Protein AF-A0A9P1EJ70-F1 (afdb_monomer)

Structure (mmCIF, N/CA/C/O backbone):
data_AF-A0A9P1EJ70-F1
#
_entry.id   AF-A0A9P1EJ70-F1
#
loop_
_atom_site.group_PDB
_atom_site.id
_atom_site.type_symbol
_atom_site.label_atom_id
_atom_site.label_alt_id
_atom_site.label_comp_id
_atom_site.label_asym_id
_atom_site.label_entity_id
_atom_site.label_seq_id
_atom_site.pdbx_PDB_ins_code
_atom_site.Cartn_x
_atom_site.Cartn_y
_atom_site.Cartn_z
_atom_site.occupancy
_atom_site.B_iso_or_equiv
_atom_site.auth_seq_id
_atom_site.auth_comp_id
_atom_site.auth_asym_id
_atom_site.auth_atom_id
_atom_site.pdbx_PDB_model_num
ATOM 1 N N . MET A 1 1 ? -3.455 -2.667 4.086 1.00 88.31 1 MET A N 1
ATOM 2 C CA . MET A 1 1 ? -3.214 -3.167 2.701 1.00 88.31 1 MET A CA 1
ATOM 3 C C . MET A 1 1 ? -1.731 -3.450 2.489 1.00 88.31 1 MET A C 1
ATOM 5 O O . MET A 1 1 ? -0.917 -2.656 2.938 1.00 88.31 1 MET A O 1
ATOM 9 N N . TRP A 1 2 ? -1.378 -4.527 1.784 1.00 89.75 2 TRP A N 1
ATOM 10 C CA . TRP A 1 2 ? 0.010 -4.953 1.551 1.00 89.75 2 TRP A CA 1
ATOM 11 C C . TRP A 1 2 ? 0.294 -5.081 0.056 1.00 89.75 2 TRP A C 1
ATOM 13 O O . TRP A 1 2 ? -0.509 -5.662 -0.667 1.00 89.75 2 TRP A O 1
ATOM 23 N N . ASN A 1 3 ? 1.429 -4.559 -0.413 1.00 93.00 3 ASN A N 1
ATOM 24 C CA . ASN A 1 3 ? 1.834 -4.643 -1.817 1.00 93.00 3 ASN A CA 1
ATOM 25 C C . ASN A 1 3 ? 3.022 -5.604 -1.966 1.00 93.00 3 ASN A C 1
ATOM 27 O O . ASN A 1 3 ? 4.131 -5.280 -1.538 1.00 93.00 3 ASN A O 1
ATOM 31 N N . LEU A 1 4 ? 2.796 -6.763 -2.587 1.00 92.56 4 LEU A N 1
ATOM 32 C CA . LEU A 1 4 ? 3.858 -7.698 -2.948 1.00 92.56 4 LEU A CA 1
ATOM 33 C C . LEU A 1 4 ? 4.262 -7.498 -4.405 1.00 92.56 4 LEU A C 1
ATOM 35 O O . LEU A 1 4 ? 3.434 -7.565 -5.315 1.00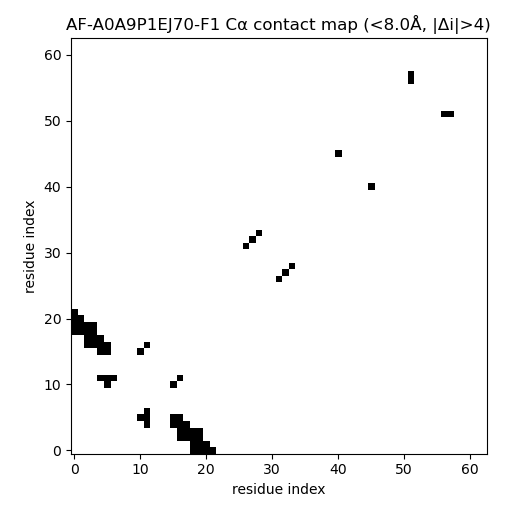 92.56 4 LEU A O 1
ATOM 39 N N . ARG A 1 5 ? 5.563 -7.288 -4.630 1.00 92.31 5 ARG A N 1
ATOM 40 C CA . ARG A 1 5 ? 6.146 -7.056 -5.960 1.00 92.31 5 ARG A CA 1
ATOM 41 C C . ARG A 1 5 ? 7.408 -7.875 -6.138 1.00 92.31 5 ARG A C 1
ATOM 43 O O . ARG A 1 5 ? 8.152 -8.097 -5.187 1.00 92.31 5 ARG A O 1
ATOM 50 N N . SER A 1 6 ? 7.675 -8.256 -7.382 1.00 91.25 6 SER A N 1
ATOM 51 C CA . SER A 1 6 ? 8.965 -8.822 -7.771 1.00 91.25 6 SER A CA 1
ATOM 52 C C . SER A 1 6 ? 10.102 -7.820 -7.524 1.00 91.25 6 SER A C 1
ATOM 54 O O . SER A 1 6 ? 9.997 -6.656 -7.911 1.00 91.25 6 SER A O 1
ATOM 56 N N . ALA A 1 7 ? 11.211 -8.288 -6.944 1.00 90.88 7 ALA A N 1
ATOM 57 C CA . ALA A 1 7 ? 12.444 -7.504 -6.802 1.00 90.88 7 ALA A CA 1
ATOM 58 C C . ALA A 1 7 ? 13.181 -7.305 -8.143 1.00 90.88 7 ALA A C 1
ATOM 60 O O . ALA A 1 7 ? 13.958 -6.367 -8.303 1.00 90.88 7 ALA A O 1
ATOM 61 N N . ILE A 1 8 ? 12.916 -8.166 -9.132 1.00 92.94 8 ILE A N 1
ATOM 62 C CA . ILE A 1 8 ? 13.431 -8.022 -10.498 1.00 92.94 8 ILE A CA 1
ATOM 63 C C . ILE A 1 8 ? 12.656 -6.896 -11.194 1.00 92.94 8 ILE A C 1
ATOM 65 O O . ILE A 1 8 ? 11.475 -7.057 -11.516 1.00 92.94 8 ILE A O 1
ATOM 69 N N . TRP A 1 9 ? 13.335 -5.776 -11.447 1.00 87.81 9 TRP A N 1
ATOM 70 C CA . TRP A 1 9 ? 12.754 -4.533 -11.969 1.00 87.81 9 TRP A CA 1
ATOM 71 C C . TRP A 1 9 ? 11.954 -4.670 -13.276 1.00 87.81 9 TRP A C 1
ATOM 73 O O . TRP A 1 9 ? 10.828 -4.172 -13.311 1.00 87.81 9 TRP A O 1
ATOM 83 N N . PRO A 1 10 ? 12.437 -5.366 -14.326 1.00 92.25 10 PRO A N 1
ATOM 84 C CA . PRO A 1 10 ? 11.681 -5.513 -15.575 1.00 92.25 10 PRO A CA 1
ATOM 85 C C . PRO A 1 10 ? 10.287 -6.131 -15.399 1.00 92.25 10 PRO A C 1
ATOM 87 O O . PRO A 1 10 ? 9.336 -5.740 -16.071 1.00 92.25 10 PRO A O 1
ATOM 90 N N . ARG A 1 11 ? 10.129 -7.056 -14.444 1.00 88.56 11 ARG A N 1
ATOM 91 C CA . ARG A 1 11 ? 8.851 -7.739 -14.182 1.00 88.56 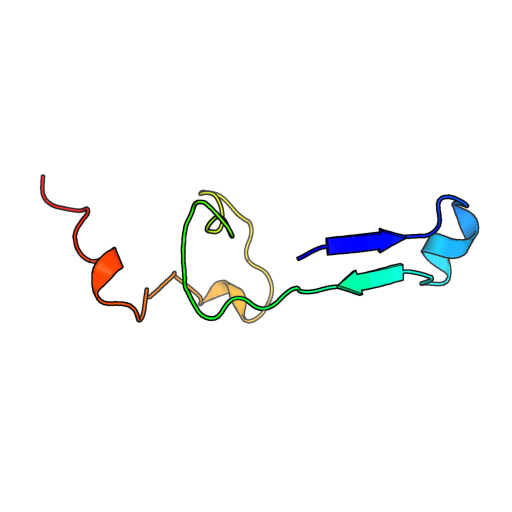11 ARG A CA 1
ATOM 92 C C . ARG A 1 11 ? 7.812 -6.828 -13.527 1.00 88.56 11 ARG A C 1
ATOM 94 O O . ARG A 1 11 ? 6.616 -7.086 -13.633 1.00 88.56 11 ARG A O 1
ATOM 101 N N . LYS A 1 12 ? 8.249 -5.735 -12.898 1.00 87.81 12 LYS A N 1
ATOM 102 C CA . LYS A 1 12 ? 7.356 -4.729 -12.316 1.00 87.81 12 LYS A CA 1
ATOM 103 C C . LYS A 1 12 ? 6.567 -3.989 -13.399 1.00 87.81 12 LYS A C 1
ATOM 105 O O . LYS A 1 12 ? 5.374 -3.772 -13.222 1.00 87.81 12 LYS A O 1
ATOM 110 N N . TYR A 1 13 ? 7.205 -3.669 -14.529 1.00 87.81 13 TYR A N 1
ATOM 111 C CA . TYR A 1 13 ? 6.544 -3.018 -15.669 1.00 87.81 13 TYR A CA 1
ATOM 112 C C . TYR A 1 13 ? 5.577 -3.947 -16.406 1.00 87.81 13 TYR A C 1
ATOM 114 O O . TYR A 1 13 ? 4.576 -3.485 -16.939 1.00 87.81 13 TYR A O 1
ATOM 122 N N . LEU A 1 14 ? 5.830 -5.257 -16.368 1.00 92.31 14 LEU A N 1
ATOM 123 C CA . LEU A 1 14 ? 4.907 -6.273 -16.881 1.00 92.31 14 LEU A CA 1
ATOM 124 C C . LEU A 1 14 ? 3.673 -6.476 -15.983 1.00 92.31 14 LEU A C 1
ATOM 126 O O . LEU A 1 14 ? 2.798 -7.264 -16.323 1.00 92.31 14 LEU A O 1
ATOM 130 N N . GLY A 1 15 ? 3.601 -5.798 -14.831 1.00 90.62 15 GLY A N 1
ATOM 131 C CA . GLY A 1 15 ? 2.469 -5.898 -13.913 1.00 90.62 15 GLY A CA 1
ATOM 132 C C . GLY A 1 15 ? 2.537 -7.084 -12.952 1.00 90.62 15 GLY A C 1
ATOM 133 O O . GLY A 1 15 ? 1.523 -7.428 -12.352 1.00 90.62 15 GLY A O 1
ATOM 134 N N . GLN A 1 16 ? 3.710 -7.701 -12.753 1.00 92.69 16 GLN A N 1
ATOM 135 C CA . GLN A 1 16 ? 3.882 -8.767 -11.762 1.00 92.69 16 GLN A CA 1
ATOM 136 C C . GLN A 1 16 ? 3.884 -8.191 -10.329 1.00 92.69 16 GLN A C 1
ATOM 138 O O . GLN A 1 16 ? 4.933 -8.016 -9.697 1.00 92.69 16 GLN A O 1
ATOM 143 N N . GLN A 1 17 ? 2.691 -7.871 -9.830 1.00 93.31 17 GLN A N 1
ATOM 144 C CA . GLN A 1 17 ? 2.421 -7.365 -8.486 1.00 93.31 17 GLN A CA 1
ATOM 145 C C . GLN A 1 17 ? 1.047 -7.837 -7.998 1.00 93.31 17 GLN A C 1
ATOM 147 O O . GLN A 1 17 ? 0.126 -8.005 -8.793 1.00 93.31 17 GLN A O 1
ATOM 152 N N . VAL A 1 18 ? 0.902 -8.025 -6.688 1.00 92.50 18 VAL A N 1
ATOM 153 C CA . VAL A 1 18 ? -0.368 -8.401 -6.057 1.00 92.50 18 VAL A CA 1
ATOM 154 C C . VAL A 1 18 ? -0.580 -7.590 -4.786 1.00 92.50 18 VAL A C 1
ATOM 156 O O . VAL A 1 18 ? 0.351 -7.343 -4.018 1.00 92.50 18 VAL A O 1
ATOM 159 N N . TYR A 1 19 ? -1.822 -7.167 -4.571 1.00 93.94 19 TYR A N 1
ATOM 160 C CA . TYR A 1 19 ? -2.238 -6.508 -3.342 1.00 93.94 19 TYR A CA 1
ATOM 161 C C . TYR A 1 19 ? -2.966 -7.503 -2.448 1.00 93.94 19 TYR A C 1
ATOM 163 O O . TYR A 1 19 ? -3.886 -8.182 -2.898 1.00 93.94 19 TYR A O 1
ATOM 171 N N . LEU A 1 20 ? -2.568 -7.568 -1.180 1.00 93.25 20 LEU A N 1
ATOM 172 C CA . LEU A 1 20 ? -3.213 -8.399 -0.170 1.00 93.25 20 LEU A CA 1
ATOM 173 C C . LEU A 1 20 ? -3.861 -7.529 0.907 1.00 93.25 20 LEU A C 1
ATOM 175 O O . LEU A 1 20 ? -3.292 -6.534 1.372 1.00 93.25 20 LEU A O 1
ATOM 179 N N . ARG A 1 21 ? -5.049 -7.947 1.344 1.00 88.62 21 ARG A N 1
ATOM 180 C CA . ARG A 1 21 ? -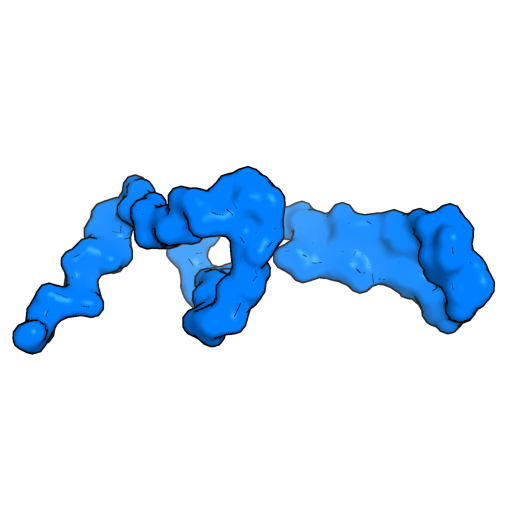5.747 -7.394 2.502 1.00 88.62 21 ARG A CA 1
ATOM 181 C C . ARG A 1 21 ? -6.013 -8.512 3.492 1.00 88.62 21 ARG A C 1
ATOM 183 O O . ARG A 1 21 ? -6.610 -9.519 3.127 1.00 88.62 21 ARG A O 1
ATOM 190 N N . VAL A 1 22 ? -5.608 -8.299 4.736 1.00 88.06 22 VAL A N 1
ATOM 191 C CA . VAL A 1 22 ? -6.087 -9.100 5.861 1.00 88.06 22 VAL A CA 1
ATOM 192 C C . VAL A 1 22 ? -7.309 -8.382 6.417 1.00 88.06 22 VAL A C 1
ATOM 194 O O . VAL A 1 22 ? -7.260 -7.172 6.629 1.00 88.06 22 VAL A O 1
ATOM 197 N N . TRP A 1 23 ? -8.415 -9.102 6.569 1.00 84.12 23 TRP A N 1
ATOM 198 C CA . TRP A 1 23 ? -9.648 -8.548 7.114 1.00 84.12 23 TRP A CA 1
ATOM 199 C C . TRP A 1 23 ? -9.648 -8.672 8.630 1.00 84.12 23 TRP A C 1
ATOM 201 O O . TRP A 1 23 ? -9.286 -9.718 9.165 1.00 84.12 23 TRP A O 1
ATOM 211 N N . ASN A 1 24 ? -10.081 -7.609 9.295 1.00 81.06 24 ASN A N 1
ATOM 212 C CA . ASN A 1 24 ? -10.359 -7.603 10.720 1.00 81.06 24 ASN A CA 1
ATOM 213 C C . ASN A 1 24 ? -11.839 -7.252 10.916 1.00 81.06 24 ASN A C 1
ATOM 215 O O . ASN A 1 24 ? -12.367 -6.417 10.177 1.00 81.06 24 ASN A O 1
ATOM 219 N N . SER A 1 25 ? -12.508 -7.911 11.861 1.00 81.81 25 SER A N 1
ATOM 220 C CA . SER A 1 25 ? -13.893 -7.590 12.221 1.00 81.81 25 SER A CA 1
ATOM 221 C C . SER A 1 25 ? -13.978 -6.316 13.059 1.00 81.81 25 SER A C 1
ATOM 223 O O . SER A 1 25 ? -14.950 -5.578 12.944 1.00 81.81 25 SER A O 1
ATOM 225 N N . GLU A 1 26 ? -12.946 -6.045 13.861 1.00 83.19 26 GLU A N 1
ATOM 226 C CA . GLU A 1 26 ? -12.896 -4.906 14.775 1.00 83.19 26 GLU A CA 1
ATOM 227 C C . GLU A 1 26 ? -12.060 -3.756 14.204 1.00 83.19 26 GLU A C 1
ATOM 229 O O . GLU A 1 26 ? -10.969 -3.966 13.665 1.00 83.19 26 GLU A O 1
ATOM 234 N N . HIS A 1 27 ? -12.540 -2.521 14.374 1.00 74.44 27 HIS A N 1
ATOM 235 C CA . HIS A 1 27 ? -11.789 -1.322 14.010 1.00 74.44 27 HIS A CA 1
ATOM 236 C C . HIS A 1 27 ? -10.940 -0.855 15.194 1.00 74.44 27 HIS A C 1
ATOM 238 O O . HIS A 1 27 ? -11.441 -0.222 16.124 1.00 74.44 27 HIS A O 1
ATOM 244 N N . SER A 1 28 ? -9.647 -1.174 15.169 1.00 76.81 28 SER A N 1
ATOM 245 C CA . SER A 1 28 ? -8.703 -0.774 16.211 1.00 76.81 28 SER A CA 1
ATOM 246 C C . SER A 1 28 ? -7.450 -0.157 15.606 1.00 76.81 28 SER A C 1
ATOM 248 O O . SER A 1 28 ? -6.798 -0.785 14.768 1.00 76.81 28 SER A O 1
ATOM 250 N N . LEU A 1 29 ? -7.068 1.018 16.120 1.00 78.25 29 LEU A N 1
ATOM 251 C CA . LEU A 1 29 ? -5.848 1.748 15.744 1.00 78.25 29 LEU A CA 1
ATOM 252 C C . LE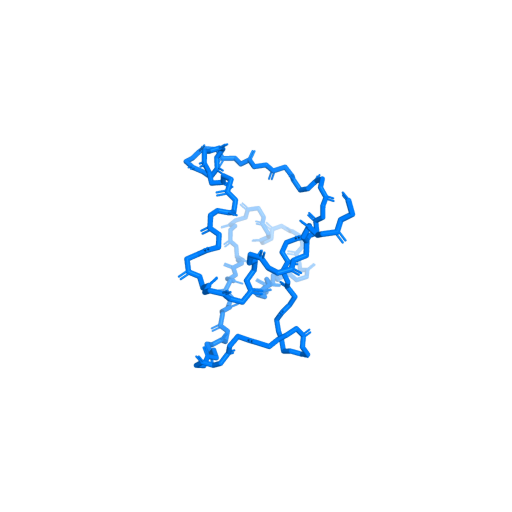U A 1 29 ? -4.560 0.965 16.031 1.00 78.25 29 LEU A C 1
ATOM 254 O O . LEU A 1 29 ? -3.509 1.281 15.487 1.00 78.25 29 LEU A O 1
ATOM 258 N N . LEU A 1 30 ? -4.629 -0.067 16.878 1.00 80.81 30 LEU A N 1
ATOM 259 C CA . LEU A 1 30 ? -3.507 -0.977 17.116 1.00 80.81 30 LEU A CA 1
ATOM 260 C C . LEU A 1 30 ? -3.294 -1.954 15.951 1.00 80.81 30 LEU A C 1
ATOM 262 O O . LEU A 1 30 ? -2.198 -2.483 15.785 1.00 80.81 30 LEU A O 1
ATOM 266 N N . THR A 1 31 ? -4.344 -2.220 15.171 1.00 82.38 31 THR A N 1
ATOM 267 C CA . THR 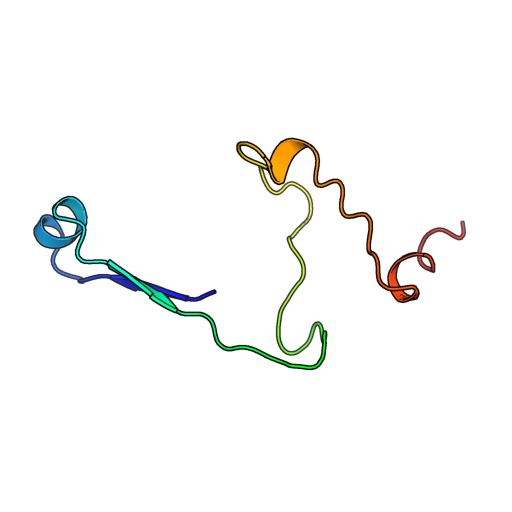A 1 31 ? -4.332 -3.205 14.079 1.00 82.38 31 THR A CA 1
ATOM 268 C C . THR A 1 31 ? -4.256 -2.555 12.704 1.00 82.38 31 THR A C 1
ATOM 270 O O . THR A 1 31 ? -3.439 -2.965 11.881 1.00 82.38 31 THR A O 1
ATOM 273 N N . GLU A 1 32 ? -5.078 -1.536 12.453 1.00 82.44 32 GLU A N 1
ATOM 274 C CA . GLU A 1 32 ? -5.107 -0.779 11.206 1.00 82.44 32 GLU A CA 1
ATOM 275 C C . GLU A 1 32 ? -5.224 0.704 11.562 1.00 82.44 32 GLU A C 1
ATOM 277 O O . GLU A 1 32 ? -6.109 1.107 12.314 1.00 82.44 32 GLU A O 1
ATOM 282 N N . PHE A 1 33 ? -4.281 1.503 11.067 1.00 82.50 33 PHE A N 1
ATOM 283 C CA . PHE A 1 33 ? -4.318 2.947 11.247 1.00 82.50 33 PHE A CA 1
ATOM 284 C C . PHE A 1 33 ? -5.267 3.582 10.240 1.00 82.50 33 PHE A C 1
ATOM 286 O O . PHE A 1 33 ? -5.323 3.174 9.076 1.00 82.50 33 PHE A O 1
ATOM 293 N N . ASP A 1 34 ? -5.937 4.639 10.689 1.00 81.00 34 ASP A N 1
ATOM 294 C CA . ASP A 1 34 ? -6.680 5.523 9.807 1.00 81.00 34 ASP A CA 1
ATOM 295 C C . ASP A 1 34 ? -5.750 6.220 8.811 1.00 81.00 34 ASP A C 1
ATOM 297 O O . ASP A 1 34 ? -4.526 6.298 8.979 1.00 81.00 34 ASP A O 1
ATOM 301 N N . LEU A 1 35 ? -6.349 6.754 7.749 1.00 79.88 35 LEU A N 1
ATOM 302 C CA . LEU A 1 35 ? -5.602 7.532 6.776 1.00 79.88 35 LEU A CA 1
ATOM 303 C C . LEU A 1 35 ? -4.990 8.762 7.465 1.00 79.88 35 LEU A C 1
ATOM 305 O O . LEU A 1 35 ? -5.706 9.516 8.128 1.00 79.88 35 LEU A O 1
ATOM 309 N N . PRO A 1 36 ? -3.681 9.005 7.289 1.00 80.50 36 PRO A N 1
ATOM 310 C CA . PRO A 1 36 ? -3.045 10.159 7.897 1.00 80.50 36 PRO A CA 1
ATOM 311 C C . PRO A 1 36 ? -3.596 11.472 7.312 1.00 80.50 36 PRO A C 1
ATOM 313 O O . PRO A 1 36 ? -4.030 11.508 6.149 1.00 80.50 36 PRO A O 1
ATOM 316 N N . PRO A 1 37 ? -3.556 12.571 8.090 1.00 81.06 37 PRO A N 1
ATOM 317 C CA . PRO A 1 37 ? -3.983 13.882 7.616 1.00 81.06 37 PRO A CA 1
ATOM 318 C C . PRO A 1 37 ? -3.113 14.339 6.436 1.00 81.06 37 PRO A C 1
ATOM 320 O O . PRO A 1 37 ? -1.903 14.125 6.422 1.00 81.06 37 PRO A O 1
ATOM 323 N N . GLY A 1 38 ? -3.733 14.971 5.435 1.00 80.88 38 GLY A N 1
ATOM 324 C CA . GLY A 1 38 ? -3.040 15.429 4.222 1.00 80.88 38 GLY A CA 1
ATOM 325 C C . GLY A 1 38 ? -2.831 14.348 3.157 1.00 80.88 38 GLY A C 1
ATOM 326 O O . GLY A 1 38 ? -2.064 14.550 2.216 1.00 80.88 38 GLY A O 1
ATOM 327 N N . THR A 1 39 ? -3.507 13.204 3.277 1.00 84.62 39 THR A N 1
ATOM 328 C CA . THR A 1 39 ? -3.554 12.208 2.203 1.00 84.62 39 THR A CA 1
ATOM 329 C C . THR A 1 39 ? -4.252 12.768 0.966 1.00 84.62 39 THR A C 1
ATOM 331 O O . THR A 1 39 ? -5.282 13.435 1.045 1.00 84.62 39 THR A O 1
ATOM 334 N N . LEU A 1 40 ? -3.665 12.502 -0.202 1.00 85.44 40 LEU A N 1
ATOM 335 C CA . LEU A 1 40 ? -4.255 12.870 -1.483 1.00 85.44 40 LEU A CA 1
ATOM 336 C C . LEU A 1 40 ? -5.385 11.895 -1.810 1.00 85.44 40 LEU A C 1
ATOM 338 O O . LEU A 1 40 ? -5.175 10.681 -1.839 1.00 85.44 40 LEU A O 1
ATOM 342 N N . PHE A 1 41 ? -6.564 12.431 -2.102 1.00 85.00 41 PHE A N 1
ATOM 343 C CA . PHE A 1 41 ? -7.679 11.649 -2.617 1.00 85.00 41 PHE A CA 1
ATOM 344 C C . PHE A 1 41 ? -7.611 11.583 -4.143 1.00 85.00 41 PHE A C 1
ATOM 346 O O . PHE A 1 41 ? -7.120 12.506 -4.800 1.00 85.00 41 PHE A O 1
ATOM 353 N N . CYS A 1 42 ? -8.079 10.472 -4.712 1.00 84.31 42 CYS A N 1
ATOM 354 C CA . CYS A 1 42 ? -8.163 10.301 -6.156 1.00 84.31 42 CYS A CA 1
ATOM 355 C C . CYS A 1 42 ? -9.537 9.772 -6.594 1.00 84.31 42 CYS A C 1
ATOM 357 O O . CYS A 1 42 ? -10.169 8.956 -5.920 1.00 84.31 42 CYS A O 1
ATOM 359 N N . GLY A 1 43 ? -10.000 10.229 -7.761 1.00 85.81 43 GLY A N 1
ATOM 360 C CA . GLY A 1 43 ? -11.236 9.760 -8.388 1.00 85.81 43 GLY A CA 1
ATOM 361 C C . GLY A 1 43 ? -12.462 9.890 -7.479 1.00 85.81 43 GLY A C 1
ATOM 362 O O . GLY A 1 43 ? -12.741 10.955 -6.933 1.00 85.81 43 GLY A O 1
ATOM 363 N N . LEU A 1 44 ? -13.190 8.784 -7.308 1.00 78.56 44 LEU A N 1
ATOM 364 C CA . LEU A 1 44 ? -14.411 8.721 -6.495 1.00 78.56 44 LEU A CA 1
ATOM 365 C C . LEU A 1 44 ? -14.156 8.944 -4.993 1.00 78.56 44 LEU A C 1
ATOM 367 O O . LEU A 1 44 ? -15.090 9.263 -4.259 1.00 78.56 44 LEU A O 1
ATOM 371 N N . ALA A 1 45 ? -12.906 8.816 -4.535 1.00 77.56 45 ALA A N 1
ATOM 372 C CA . ALA A 1 45 ? -12.537 9.080 -3.148 1.00 77.56 45 ALA A CA 1
ATOM 373 C C . ALA A 1 45 ? -12.445 10.584 -2.825 1.00 77.56 45 ALA A C 1
ATOM 375 O O . ALA A 1 45 ? -12.409 10.941 -1.655 1.00 77.56 45 ALA A O 1
ATOM 376 N N . ASN A 1 46 ? -12.469 11.481 -3.822 1.00 72.50 46 ASN A N 1
ATOM 377 C CA . ASN A 1 46 ? -12.368 12.933 -3.597 1.00 72.50 46 ASN A CA 1
ATOM 378 C C . ASN A 1 46 ? -13.518 13.513 -2.762 1.00 72.50 46 ASN A C 1
ATOM 380 O O . ASN A 1 46 ? -13.339 14.527 -2.095 1.00 72.50 46 ASN A O 1
ATOM 384 N N . ASN A 1 47 ? -14.682 12.860 -2.783 1.00 61.34 47 ASN A N 1
ATOM 385 C CA . ASN A 1 47 ? -15.848 13.247 -1.988 1.00 61.34 47 ASN A CA 1
ATOM 386 C C . ASN A 1 47 ? -16.030 12.373 -0.740 1.00 61.34 47 ASN A C 1
ATOM 388 O O . ASN A 1 47 ? -17.006 12.542 -0.008 1.00 61.34 47 ASN A O 1
ATOM 392 N N . GLN A 1 48 ? -15.091 11.462 -0.464 1.00 60.50 48 GLN A N 1
ATOM 393 C CA . GLN A 1 48 ? -14.996 10.792 0.827 1.00 60.50 48 GLN A CA 1
ATOM 394 C C . GLN A 1 48 ? -14.263 11.721 1.796 1.00 60.50 48 GLN A C 1
ATOM 396 O O . GLN A 1 48 ? -13.166 11.442 2.267 1.00 60.50 48 GLN A O 1
ATOM 401 N N . GLN A 1 49 ? -14.907 12.838 2.145 1.00 52.75 49 GLN A N 1
ATOM 402 C CA . GLN A 1 49 ? -14.728 13.329 3.506 1.00 52.75 49 GLN A CA 1
ATOM 403 C C . GLN A 1 49 ? -15.101 12.154 4.395 1.00 52.75 49 GLN A C 1
ATOM 405 O O . GLN A 1 49 ? -16.183 11.595 4.205 1.00 52.75 49 GLN A O 1
ATOM 410 N N . PHE A 1 50 ? -14.202 11.745 5.287 1.00 53.22 50 PHE A N 1
ATOM 411 C CA . PHE A 1 50 ? -14.457 10.746 6.316 1.00 53.22 50 PHE A CA 1
ATOM 412 C C . PHE A 1 50 ? -15.689 11.160 7.133 1.00 53.22 50 PHE A C 1
ATOM 414 O O . PHE A 1 50 ? -15.591 11.692 8.234 1.00 53.22 50 PHE A O 1
ATOM 421 N N . ARG A 1 51 ? -16.889 10.918 6.598 1.00 40.62 51 ARG A N 1
ATOM 422 C CA . ARG A 1 51 ? -18.092 10.724 7.381 1.00 40.62 51 ARG A CA 1
ATOM 423 C C . ARG A 1 51 ? -17.855 9.384 8.023 1.00 40.62 51 ARG A C 1
ATOM 425 O O . ARG A 1 51 ? -18.209 8.347 7.472 1.00 40.62 51 ARG A O 1
ATOM 432 N N . CYS A 1 52 ? -17.166 9.426 9.150 1.00 45.97 52 CYS A N 1
ATOM 433 C CA . CYS A 1 52 ? -17.172 8.330 10.078 1.00 45.97 52 CYS A CA 1
ATOM 434 C C . CYS A 1 52 ? -18.636 7.944 10.310 1.00 45.97 52 CYS A C 1
ATOM 436 O O . CYS A 1 52 ? -19.392 8.650 10.972 1.00 45.97 52 CYS A O 1
ATOM 438 N N . SER A 1 53 ? -19.053 6.842 9.701 1.00 49.22 53 SER A N 1
ATOM 439 C CA . SER A 1 53 ? -20.347 6.214 9.939 1.00 49.22 53 SER A CA 1
ATOM 440 C C . SER A 1 53 ? -20.336 5.398 11.236 1.00 49.22 53 S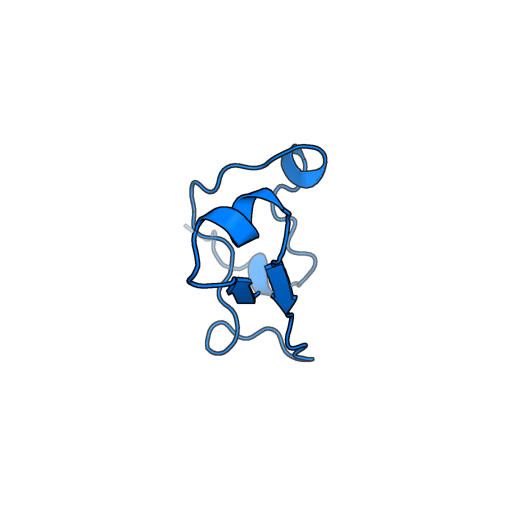ER A C 1
ATOM 442 O O . SER A 1 53 ? -21.306 4.710 11.536 1.00 49.22 53 SER A O 1
ATOM 444 N N . THR A 1 54 ? -19.254 5.473 12.019 1.00 55.81 54 THR A N 1
ATOM 445 C CA . THR A 1 54 ? -19.186 4.959 13.384 1.00 55.81 54 THR A CA 1
ATOM 446 C C . THR A 1 54 ? -19.413 6.106 14.380 1.00 55.81 54 THR A C 1
ATOM 448 O O . THR A 1 54 ? -18.781 7.162 14.274 1.00 55.81 54 THR A O 1
ATOM 451 N N . PRO A 1 55 ? -20.280 5.925 15.392 1.00 45.44 55 PRO A N 1
ATOM 452 C CA . PRO A 1 55 ? -20.566 6.961 16.389 1.00 45.44 55 PRO A CA 1
ATOM 453 C C . PRO A 1 55 ? -19.358 7.345 17.272 1.00 45.44 55 PRO A C 1
ATOM 455 O O . PRO A 1 55 ? -19.443 8.310 18.023 1.00 45.44 55 PRO A O 1
ATOM 458 N N . ALA A 1 56 ? -18.218 6.648 17.169 1.00 48.34 56 ALA A N 1
ATOM 459 C CA . ALA A 1 56 ? -17.004 6.918 17.949 1.00 48.34 56 ALA A CA 1
ATOM 460 C C . ALA A 1 56 ? -16.155 8.099 17.434 1.00 48.34 56 ALA A C 1
ATOM 462 O O . ALA A 1 56 ? -15.259 8.567 18.127 1.00 48.34 56 ALA A O 1
ATOM 463 N N . CYS A 1 57 ? -16.423 8.599 16.229 1.00 51.16 57 CYS A N 1
ATOM 464 C CA . CYS A 1 57 ? -15.611 9.638 15.587 1.00 51.16 57 CYS A CA 1
ATOM 465 C C . CYS A 1 57 ? -16.222 11.052 15.714 1.00 51.16 57 CYS A C 1
ATOM 467 O O . CYS A 1 57 ? -15.654 12.032 15.244 1.00 51.16 57 CYS A O 1
ATOM 469 N N . SER A 1 58 ? -17.371 11.187 16.391 1.00 47.78 58 SER A N 1
ATOM 470 C CA . SER A 1 58 ? -18.003 12.487 16.670 1.00 47.78 58 SER A CA 1
ATOM 471 C C . SER A 1 58 ? -17.551 13.126 17.995 1.00 47.78 58 SER A C 1
ATOM 473 O O . SER A 1 58 ? -18.012 14.220 18.320 1.00 47.78 58 SER A O 1
ATOM 475 N N . SER A 1 59 ? -16.694 12.476 18.793 1.00 49.22 59 SER A N 1
ATOM 476 C CA . SER A 1 59 ? -16.361 12.929 20.158 1.00 49.22 59 SER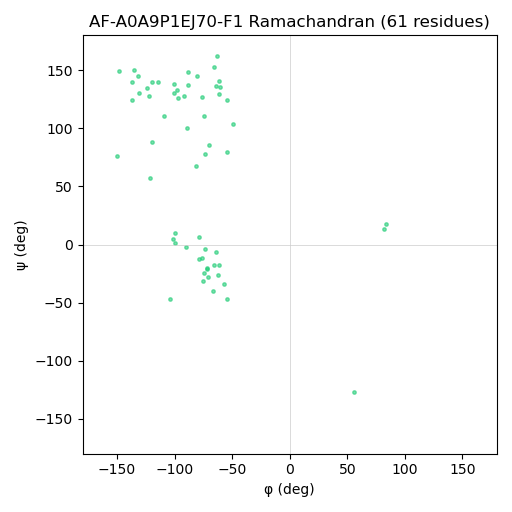 A CA 1
ATOM 477 C C . SER A 1 59 ? -15.039 13.690 20.311 1.00 49.22 59 SER A C 1
ATOM 479 O O . SER A 1 59 ? -14.658 14.002 21.436 1.00 49.22 59 SER A O 1
ATOM 481 N N . SER A 1 60 ? -14.369 14.076 19.224 1.00 47.22 60 SER A N 1
ATOM 482 C CA . SER A 1 60 ? -13.177 14.939 19.294 1.00 47.22 60 SER A CA 1
ATOM 483 C C . SER A 1 60 ? -13.344 16.232 18.499 1.00 47.22 60 SER A C 1
ATOM 485 O O . SER A 1 60 ? -12.548 16.552 17.629 1.00 47.22 60 SER A O 1
ATOM 487 N N . LEU A 1 61 ? -14.378 17.002 18.842 1.00 48.00 61 LEU A N 1
ATOM 488 C CA . LEU A 1 61 ? -14.324 18.463 18.769 1.00 48.00 61 LEU A CA 1
ATOM 489 C C . LEU A 1 61 ? -15.240 19.058 19.855 1.00 48.00 61 LEU A C 1
ATOM 491 O O 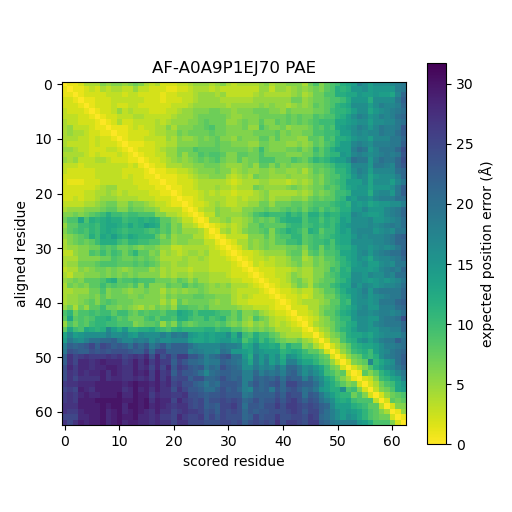. LEU A 1 61 ? -16.362 19.487 19.606 1.00 48.00 61 LEU A O 1
ATOM 495 N N . LYS A 1 62 ? -14.764 19.014 21.101 1.00 42.03 62 LYS A N 1
ATOM 496 C CA . LYS A 1 62 ? -15.181 19.936 22.163 1.00 42.03 62 LYS A CA 1
ATOM 497 C C . LYS A 1 62 ? -13.936 20.687 22.618 1.00 42.03 62 LYS A C 1
ATOM 499 O O . LYS A 1 62 ? -13.251 20.221 23.523 1.00 42.03 62 LYS A O 1
ATOM 504 N N . VAL A 1 63 ? -13.664 21.804 21.950 1.00 40.97 63 VAL A N 1
ATOM 505 C CA . VAL A 1 63 ? -13.174 23.057 22.543 1.00 40.97 63 VAL A CA 1
ATOM 506 C C . VAL A 1 63 ? -13.862 24.178 21.782 1.00 40.97 63 VAL A C 1
ATOM 508 O O . VAL A 1 63 ? -13.839 24.108 20.533 1.00 40.97 63 VAL A O 1
#

Secondary structure (DSSP, 8-state):
-EEEE-SSHHHHHTT-EEEE----SS--TTTSPPPPTTPPP-GGGGG------SGGGSSS---

Foldseek 3Di:
DDKDADPPVVVVVVVRIDDDDDDDPDDDCVVDNDDDPPDDADDPCPPPPPPPPDPVPVPPDDD

Solvent-a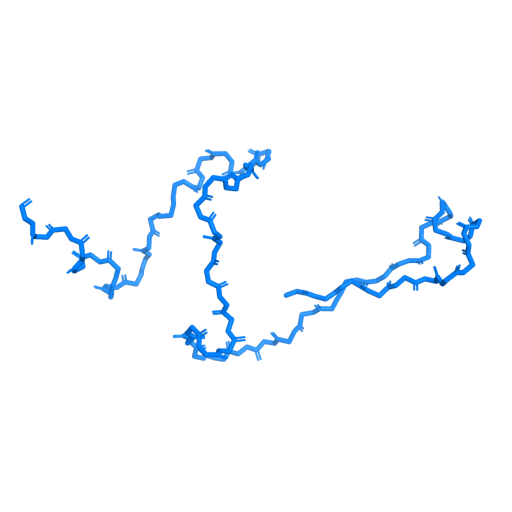ccessible surface area (backbone atoms only — not comparable to full-atom values): 4546 Å² total; per-residue (Å²): 126,45,82,49,65,56,87,55,65,76,46,46,79,74,58,49,60,50,78,48,72,85,87,72,96,70,94,41,74,91,81,53,70,75,86,61,89,88,66,85,65,60,77,84,46,62,77,58,65,86,71,63,87,50,86,81,70,74,76,83,79,88,127

pLDDT: mean 75.95, std 17.13, range [40.62, 93.94]

Organism: Cuscuta europaea (NCBI:txid41803)

Radius of gyration: 16.9 Å; Cα contacts (8 Å, |Δi|>4): 32; chains: 1; bounding box: 34×32×39 Å

Mean predicted aligned error: 10.77 Å

Sequence (63 aa):
MWNLRSAIWPRKYLGQQVYLRVWNSEHSLLTEFDLPPGTLFCGLANNQQFRCSTPACSSSLKV